Protein AF-A0A2G1ZXE2-F1 (afdb_monomer)

Mean predicted aligned error: 7.34 Å

Foldseek 3Di:
DVVVVCCVVVVVLVVVVVVVCVVCVVVVPDQAKDFDQDDQQDAFPNDGRPDVVSSVPDDSVRGDIDGDDDDPCVVVVVVVVVVVVSVVVVVVVVVVVVVD

Radius of gyration: 23.12 Å; Cα contacts (8 Å, |Δi|>4): 54; chains: 1; bounding box: 51×31×56 Å

pLDDT: mean 87.96, std 5.89, range [52.53, 97.38]

Solvent-accessible surface area (backbone atoms only — not comparable to full-atom values): 6025 Å² total; per-residue (Å²): 113,70,67,63,49,47,48,69,76,38,40,71,62,48,50,53,52,51,52,52,48,62,68,45,43,69,68,70,70,51,81,61,62,40,73,44,84,73,48,76,71,42,73,53,100,88,43,68,22,84,42,70,69,56,38,72,66,56,52,78,90,71,36,53,72,43,78,59,78,82,51,72,67,55,55,51,49,53,54,48,51,53,52,50,54,51,50,52,54,53,50,52,54,54,56,55,59,74,77,106

Sequence (100 aa):
NILRFVLHRYERATLGVLLGLLVAAPAGLYPFREGVKPQIGDVIKGETLTTQVLVDDVKPKDWQQRTFTPGAGQIGGSFGLVLIGLGATLTIDWVGRRKR

Structure (mmCIF, N/CA/C/O backbone):
data_AF-A0A2G1ZXE2-F1
#
_entry.id   AF-A0A2G1ZXE2-F1
#
loop_
_atom_site.group_PDB
_atom_site.id
_atom_site.type_symbol
_atom_site.label_atom_id
_atom_site.label_alt_id
_atom_site.label_comp_id
_atom_site.label_asym_id
_atom_site.label_entity_id
_atom_site.label_seq_id
_atom_site.pdbx_PDB_ins_code
_atom_site.Cartn_x
_atom_site.Cartn_y
_atom_site.Cartn_z
_atom_site.occupancy
_atom_site.B_iso_or_equiv
_atom_site.auth_seq_id
_atom_site.auth_comp_id
_atom_site.auth_asym_id
_atom_site.auth_atom_id
_atom_site.pdbx_PDB_model_num
ATOM 1 N N . ASN A 1 1 ? 19.350 -20.728 -16.411 1.00 84.25 1 ASN A N 1
ATOM 2 C CA . ASN A 1 1 ? 18.887 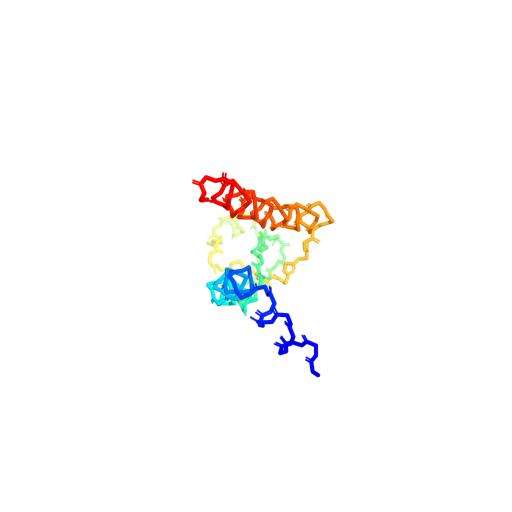-19.903 -15.271 1.00 84.25 1 ASN A CA 1
ATOM 3 C C . ASN A 1 1 ? 18.523 -18.520 -15.810 1.00 84.25 1 ASN A C 1
ATOM 5 O O . ASN A 1 1 ? 19.417 -17.793 -16.228 1.00 84.25 1 ASN A O 1
ATOM 9 N N . ILE A 1 2 ? 17.225 -18.207 -15.885 1.00 86.31 2 ILE A N 1
ATOM 10 C CA . ILE A 1 2 ? 16.695 -16.966 -16.487 1.00 86.31 2 ILE A CA 1
ATOM 11 C C . ILE A 1 2 ? 17.138 -15.734 -15.690 1.00 86.31 2 ILE A C 1
ATOM 13 O O . ILE A 1 2 ? 17.544 -14.737 -16.277 1.00 86.31 2 ILE A O 1
ATOM 17 N N . LEU A 1 3 ? 17.158 -15.830 -14.358 1.00 85.12 3 LEU A N 1
ATOM 18 C CA . LEU A 1 3 ? 17.606 -14.747 -13.484 1.00 85.12 3 LEU A CA 1
ATOM 19 C C . LEU A 1 3 ? 19.060 -14.355 -13.774 1.00 85.12 3 LEU A C 1
ATOM 21 O O . LEU A 1 3 ? 19.358 -13.179 -13.959 1.00 85.12 3 LEU A O 1
ATOM 25 N N . ARG A 1 4 ? 19.956 -15.342 -13.904 1.00 86.50 4 ARG A N 1
ATOM 26 C CA . ARG A 1 4 ? 21.364 -15.099 -14.260 1.00 86.50 4 ARG A CA 1
ATOM 27 C C . ARG A 1 4 ? 21.501 -14.403 -15.615 1.00 86.50 4 ARG A C 1
ATOM 29 O O . ARG A 1 4 ? 22.348 -13.529 -15.752 1.00 86.50 4 ARG A O 1
ATOM 36 N N . PHE A 1 5 ? 20.671 -14.769 -16.594 1.00 89.88 5 PHE A N 1
ATOM 37 C CA . PHE A 1 5 ? 20.655 -14.122 -17.908 1.00 89.88 5 PHE A CA 1
ATOM 38 C C . PHE A 1 5 ? 20.212 -12.657 -17.815 1.00 89.88 5 PHE A C 1
ATOM 40 O O . PHE A 1 5 ? 20.889 -11.786 -18.354 1.00 89.88 5 PHE A O 1
ATOM 47 N N . VAL A 1 6 ? 19.124 -12.369 -17.093 1.00 85.44 6 VAL A N 1
ATOM 48 C CA . VAL A 1 6 ? 18.608 -10.999 -16.933 1.00 85.44 6 VAL A CA 1
ATOM 49 C C . VAL A 1 6 ? 19.612 -10.116 -16.189 1.00 85.44 6 VAL A C 1
ATOM 51 O O . VAL A 1 6 ? 19.895 -9.015 -16.654 1.00 85.44 6 VAL A O 1
ATOM 54 N N . LEU A 1 7 ? 20.211 -10.620 -15.104 1.00 85.25 7 LEU A N 1
ATOM 55 C CA . LEU A 1 7 ? 21.231 -9.898 -14.335 1.00 85.25 7 LEU A CA 1
ATOM 56 C C . LEU A 1 7 ? 22.466 -9.549 -15.175 1.00 85.25 7 LEU A C 1
ATOM 58 O O . LEU A 1 7 ? 23.028 -8.476 -15.003 1.00 85.25 7 LEU A O 1
ATOM 62 N N . HIS A 1 8 ? 22.878 -10.422 -16.098 1.00 88.31 8 HIS A N 1
ATOM 63 C CA . HIS A 1 8 ? 24.015 -10.145 -16.983 1.00 88.31 8 HIS A CA 1
ATOM 64 C C . HIS A 1 8 ? 23.644 -9.213 -18.144 1.00 88.31 8 HIS A C 1
ATOM 66 O O . HIS A 1 8 ? 24.415 -8.338 -18.524 1.00 88.31 8 HIS A O 1
ATOM 72 N N . ARG A 1 9 ? 22.467 -9.411 -18.748 1.00 87.19 9 ARG A N 1
ATOM 73 C CA . ARG A 1 9 ? 22.054 -8.701 -19.968 1.00 87.19 9 ARG A CA 1
ATOM 74 C C . ARG A 1 9 ? 21.512 -7.297 -19.696 1.00 87.19 9 ARG A C 1
ATOM 76 O O . ARG A 1 9 ? 21.609 -6.441 -20.579 1.00 87.19 9 ARG A O 1
ATOM 83 N N . TYR A 1 10 ? 20.939 -7.081 -18.512 1.00 83.81 10 TYR A N 1
ATOM 84 C CA . TYR A 1 10 ? 20.258 -5.851 -18.098 1.00 83.81 10 TYR A CA 1
ATOM 85 C C . TYR A 1 10 ? 20.755 -5.333 -16.743 1.00 83.81 10 TYR A C 1
ATOM 87 O O . TYR A 1 10 ? 19.996 -4.681 -16.031 1.00 83.81 10 TYR A O 1
ATOM 95 N N . GLU A 1 11 ? 22.025 -5.585 -16.412 1.00 85.38 11 GLU A N 1
ATOM 96 C CA . GLU A 1 11 ? 22.644 -5.345 -15.100 1.00 85.38 11 GLU A CA 1
ATOM 97 C C . GLU A 1 11 ? 22.173 -4.054 -14.421 1.00 85.38 11 GLU A C 1
ATOM 99 O O . GLU A 1 11 ? 21.596 -4.110 -13.336 1.00 85.38 11 GLU A O 1
ATOM 104 N N . ARG A 1 12 ? 22.304 -2.907 -15.100 1.00 80.81 12 ARG A N 1
ATOM 105 C CA . ARG A 1 12 ? 21.915 -1.588 -14.570 1.00 80.81 12 ARG A CA 1
ATOM 106 C C . ARG A 1 12 ? 20.428 -1.473 -14.234 1.00 80.81 12 ARG A C 1
ATOM 108 O O . ARG A 1 12 ? 20.081 -0.913 -13.198 1.00 80.81 12 ARG A O 1
ATOM 115 N N . ALA A 1 13 ? 19.557 -2.006 -15.089 1.00 81.44 13 ALA A N 1
ATOM 116 C CA . ALA A 1 13 ? 18.117 -1.976 -14.859 1.00 81.44 13 ALA A CA 1
ATOM 117 C C . ALA A 1 13 ? 17.735 -2.900 -13.695 1.00 81.44 13 ALA A C 1
ATOM 119 O O . ALA A 1 13 ? 16.999 -2.491 -12.800 1.00 81.44 13 ALA A O 1
ATOM 120 N N . THR A 1 14 ? 18.292 -4.114 -13.651 1.00 84.06 14 THR A N 1
ATOM 121 C CA . THR A 1 14 ? 18.086 -5.035 -12.524 1.00 84.06 14 THR A CA 1
ATOM 122 C C . THR A 1 14 ? 18.600 -4.474 -11.207 1.00 84.06 14 THR A C 1
ATOM 124 O O . THR A 1 14 ? 17.931 -4.630 -10.194 1.00 84.06 14 THR A O 1
ATOM 127 N N . LEU A 1 15 ? 19.746 -3.791 -11.204 1.00 87.38 15 LEU A N 1
ATOM 128 C CA . LEU A 1 15 ? 20.309 -3.188 -9.999 1.00 87.38 15 LEU A CA 1
ATOM 129 C C . LEU A 1 15 ? 19.387 -2.086 -9.460 1.00 87.38 15 LEU A C 1
ATOM 131 O O . LEU A 1 15 ? 19.095 -2.074 -8.268 1.00 87.38 15 LEU A O 1
ATOM 135 N N . GLY A 1 16 ? 18.842 -1.231 -10.332 1.00 84.44 16 GLY A N 1
ATOM 136 C CA . GLY A 1 16 ? 17.842 -0.231 -9.942 1.00 84.44 16 GLY A CA 1
ATOM 137 C C . GLY A 1 16 ? 16.573 -0.848 -9.341 1.00 84.44 16 GLY A C 1
ATOM 138 O O . GLY A 1 16 ? 16.108 -0.400 -8.294 1.00 84.44 16 GLY A O 1
ATOM 139 N N . VAL A 1 17 ? 16.050 -1.918 -9.950 1.00 85.75 17 VAL A N 1
ATOM 140 C CA . VAL A 1 17 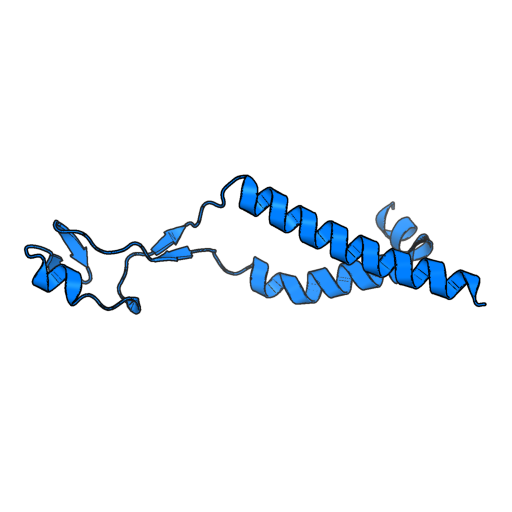? 14.884 -2.651 -9.421 1.00 85.75 17 VAL A CA 1
ATOM 141 C C . VAL A 1 17 ? 15.187 -3.269 -8.056 1.00 85.75 17 VAL A C 1
ATOM 143 O O . VAL A 1 17 ? 14.384 -3.140 -7.135 1.00 85.75 17 VAL A O 1
ATOM 146 N N . LEU A 1 18 ? 16.345 -3.914 -7.904 1.00 89.62 18 LEU A N 1
ATOM 147 C CA . LEU A 1 18 ? 16.749 -4.544 -6.647 1.00 89.62 18 LEU A CA 1
ATOM 148 C C . LEU A 1 18 ? 16.969 -3.517 -5.536 1.00 89.62 18 LEU A C 1
ATOM 150 O O . LEU A 1 18 ? 16.562 -3.772 -4.408 1.00 89.62 18 LEU A O 1
ATOM 154 N N . LEU A 1 19 ? 17.543 -2.350 -5.843 1.00 89.75 19 LEU A N 1
ATOM 155 C CA . LEU A 1 19 ? 17.660 -1.249 -4.883 1.00 89.75 19 LEU A CA 1
ATOM 156 C C . LEU A 1 19 ? 16.286 -0.729 -4.456 1.00 89.75 19 LEU A C 1
ATOM 158 O O . LEU A 1 19 ? 16.048 -0.551 -3.264 1.00 89.75 19 LEU A O 1
ATOM 162 N N . GLY A 1 20 ? 15.367 -0.534 -5.404 1.00 87.25 20 GLY A N 1
ATOM 163 C CA . GLY A 1 20 ? 13.995 -0.133 -5.093 1.00 87.25 20 GLY A CA 1
ATOM 164 C C . GLY A 1 20 ? 13.287 -1.147 -4.194 1.00 87.25 20 GLY A C 1
ATOM 165 O O . GLY A 1 20 ? 12.688 -0.772 -3.188 1.00 87.25 20 GLY A O 1
ATOM 166 N N . LEU A 1 21 ? 13.414 -2.438 -4.508 1.00 88.75 21 LEU A N 1
ATOM 167 C CA . LEU A 1 21 ? 12.838 -3.519 -3.710 1.00 88.75 21 LEU A CA 1
ATOM 168 C C . LEU A 1 21 ? 13.476 -3.602 -2.320 1.00 88.75 21 LEU A C 1
ATOM 170 O O . LEU A 1 21 ? 12.761 -3.774 -1.340 1.00 88.75 21 LEU A O 1
ATOM 174 N N . LEU A 1 22 ? 14.795 -3.431 -2.220 1.00 91.75 22 LEU A N 1
ATOM 175 C CA . LEU A 1 22 ? 15.518 -3.437 -0.951 1.00 91.75 22 LEU A CA 1
ATOM 176 C C . LEU A 1 22 ? 15.042 -2.311 -0.024 1.00 91.75 22 LEU A C 1
ATOM 178 O O . LEU A 1 22 ? 14.817 -2.549 1.159 1.00 91.75 22 LEU A O 1
ATOM 182 N N . VAL A 1 23 ? 14.852 -1.104 -0.564 1.00 90.00 23 VAL A N 1
ATOM 183 C CA . VAL A 1 23 ? 14.366 0.055 0.203 1.00 90.00 23 VAL A CA 1
ATOM 184 C C . VAL A 1 23 ? 12.889 -0.100 0.579 1.00 90.00 23 VAL A C 1
ATOM 186 O O . VAL A 1 23 ? 12.497 0.267 1.684 1.00 90.00 23 VAL A O 1
ATOM 189 N N . ALA A 1 24 ? 12.064 -0.658 -0.310 1.00 86.38 24 ALA A N 1
ATOM 190 C CA . ALA A 1 24 ? 10.627 -0.809 -0.083 1.00 86.38 24 ALA A CA 1
ATOM 191 C C . ALA A 1 24 ? 10.255 -2.027 0.782 1.00 86.38 24 ALA A C 1
ATOM 193 O O . ALA A 1 24 ? 9.182 -2.037 1.386 1.00 86.38 24 ALA A O 1
ATOM 194 N N . ALA A 1 25 ? 11.114 -3.047 0.864 1.00 88.50 25 ALA A N 1
ATOM 195 C CA . ALA A 1 25 ? 10.809 -4.295 1.561 1.00 88.50 25 ALA A CA 1
ATOM 196 C C . ALA A 1 25 ? 10.392 -4.092 3.031 1.00 88.50 25 ALA A C 1
ATOM 198 O O . ALA A 1 25 ? 9.333 -4.603 3.397 1.00 88.50 25 ALA A O 1
ATOM 199 N N . PRO A 1 26 ? 11.102 -3.310 3.871 1.00 87.50 26 PRO A N 1
ATOM 200 C CA . PRO A 1 26 ? 10.688 -3.100 5.260 1.00 87.50 26 PRO A CA 1
ATOM 201 C C . PRO A 1 26 ? 9.291 -2.481 5.387 1.00 87.50 26 PRO A C 1
ATOM 203 O O . PRO A 1 26 ? 8.520 -2.876 6.257 1.00 87.50 26 PRO A O 1
ATOM 206 N N . ALA A 1 27 ? 8.941 -1.553 4.490 1.00 83.12 27 ALA A N 1
ATOM 207 C CA . ALA A 1 27 ? 7.615 -0.943 4.458 1.00 83.12 27 ALA A CA 1
ATOM 208 C C . ALA A 1 27 ? 6.531 -1.943 4.019 1.00 83.12 27 ALA A C 1
ATOM 210 O O . ALA A 1 27 ? 5.416 -1.899 4.529 1.00 83.12 27 ALA A O 1
ATOM 211 N N . GLY A 1 28 ? 6.862 -2.869 3.112 1.00 79.12 28 GLY A N 1
ATOM 212 C CA . GLY A 1 28 ? 5.952 -3.921 2.651 1.00 79.12 28 GLY A CA 1
ATOM 213 C C . GLY A 1 28 ? 5.736 -5.067 3.646 1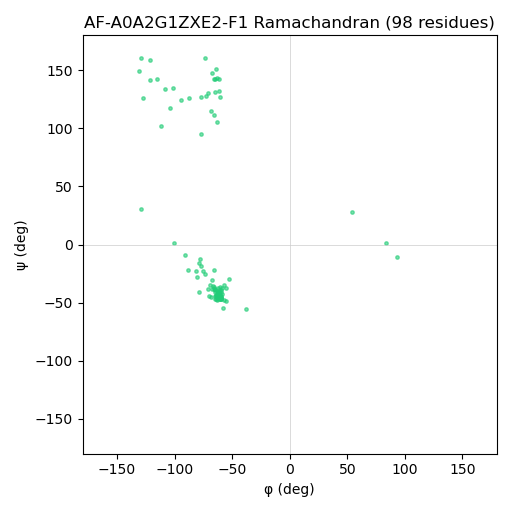.00 79.12 28 GLY A C 1
ATOM 214 O O . GLY A 1 28 ? 4.717 -5.746 3.567 1.00 79.12 28 GLY A O 1
ATOM 215 N N . LEU A 1 29 ? 6.666 -5.287 4.582 1.00 81.00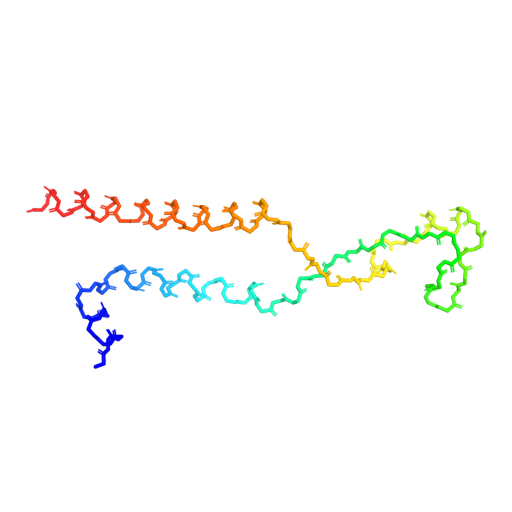 29 LEU A N 1
ATOM 216 C CA . LEU A 1 29 ? 6.520 -6.291 5.643 1.00 81.00 29 LEU A CA 1
ATOM 217 C C . LEU A 1 29 ? 5.618 -5.827 6.798 1.00 81.00 29 LEU A C 1
ATOM 219 O O . LEU A 1 29 ? 5.192 -6.659 7.602 1.00 81.00 29 LEU A O 1
ATOM 223 N N . TYR A 1 30 ? 5.331 -4.526 6.908 1.00 78.62 30 TYR A N 1
ATOM 224 C CA . TYR A 1 30 ? 4.460 -4.023 7.963 1.00 78.62 30 TYR A CA 1
ATOM 225 C C . TYR A 1 30 ? 3.004 -4.437 7.695 1.00 78.62 30 TYR A C 1
ATOM 227 O O . TYR A 1 30 ? 2.506 -4.224 6.587 1.00 78.62 30 TYR A O 1
ATOM 235 N N . PRO A 1 31 ? 2.284 -5.009 8.680 1.00 77.94 31 PRO A N 1
ATOM 236 C CA . PRO A 1 31 ? 0.883 -5.343 8.489 1.00 77.94 31 PRO A CA 1
ATOM 237 C C . PRO A 1 31 ? 0.087 -4.050 8.308 1.00 77.94 31 PRO A C 1
ATOM 239 O O . PRO A 1 31 ? -0.073 -3.272 9.248 1.00 77.94 31 PRO A O 1
ATOM 242 N N . PHE A 1 32 ? -0.422 -3.824 7.097 1.00 83.75 32 PHE A N 1
ATOM 243 C CA . PHE A 1 32 ? -1.289 -2.689 6.806 1.00 83.75 32 PHE A CA 1
ATOM 244 C C . PHE A 1 32 ? -2.570 -2.815 7.635 1.00 83.75 32 PHE A C 1
ATOM 246 O O . PHE A 1 32 ? -3.433 -3.657 7.372 1.00 83.75 32 PHE A O 1
ATOM 253 N N . ARG A 1 33 ? -2.665 -1.995 8.680 1.00 88.81 33 ARG A N 1
ATOM 254 C CA . ARG A 1 33 ? -3.808 -1.929 9.586 1.00 88.81 33 ARG A CA 1
ATOM 255 C C . ARG A 1 33 ? -4.381 -0.526 9.569 1.00 88.81 33 ARG A C 1
ATOM 257 O O . ARG A 1 33 ? -3.632 0.446 9.530 1.00 88.81 33 ARG A O 1
ATOM 264 N N . GLU A 1 34 ? -5.699 -0.434 9.633 1.00 89.94 34 GLU A N 1
ATOM 265 C CA . GLU A 1 34 ? -6.407 0.835 9.763 1.00 89.94 34 GLU A CA 1
ATOM 266 C C . GLU A 1 34 ? -7.145 0.911 11.100 1.00 89.94 34 GLU A C 1
ATOM 268 O O . GLU A 1 34 ? -7.663 -0.094 11.597 1.00 89.94 34 GLU A O 1
ATOM 273 N N . GLY A 1 35 ? -7.159 2.108 11.691 1.00 91.56 35 GLY A N 1
ATOM 274 C CA . GLY A 1 35 ? -7.910 2.392 12.908 1.00 91.56 35 GLY A CA 1
ATOM 275 C C . GLY A 1 35 ? -9.394 2.551 12.593 1.00 91.56 35 GLY A C 1
ATOM 276 O O . GLY A 1 35 ? -9.769 3.347 11.733 1.00 91.56 35 GLY A O 1
ATOM 277 N N . VAL A 1 36 ? -10.233 1.803 13.299 1.00 91.56 36 VAL A N 1
ATOM 278 C CA . VAL A 1 36 ? -11.690 1.859 13.189 1.00 91.56 36 VAL A CA 1
ATOM 279 C C . VAL A 1 36 ? -12.214 2.811 14.249 1.00 91.56 36 VAL A C 1
ATOM 281 O O . VAL A 1 36 ? -11.933 2.647 15.436 1.00 91.56 36 VAL A O 1
ATOM 284 N N . LYS A 1 37 ? -12.967 3.822 13.811 1.00 91.88 37 LYS A N 1
ATOM 285 C CA . LYS A 1 37 ? -13.549 4.806 14.720 1.00 91.88 37 LYS A CA 1
ATOM 286 C C . LYS A 1 37 ? -14.568 4.111 15.642 1.00 91.88 37 LYS A C 1
ATOM 288 O O . LYS A 1 37 ? -15.411 3.382 15.116 1.00 91.88 37 LYS A O 1
ATOM 293 N N . PRO A 1 38 ? -14.494 4.331 16.965 1.00 92.19 38 PRO A N 1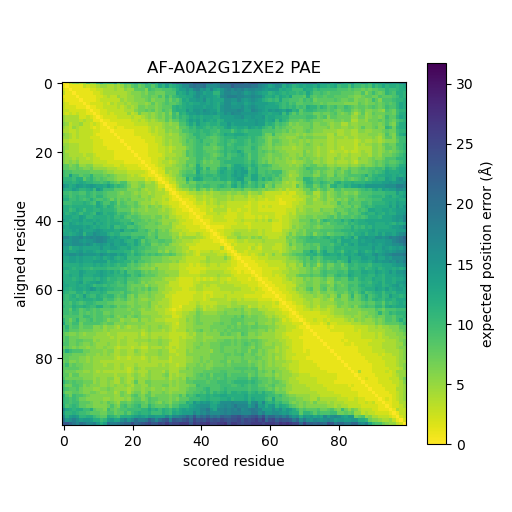
ATOM 294 C CA . PRO A 1 38 ? -15.371 3.675 17.926 1.00 92.19 38 PRO A CA 1
ATOM 295 C C . PRO A 1 38 ? -16.832 4.076 17.739 1.00 92.19 38 PRO A C 1
ATOM 297 O O . PRO A 1 38 ? -17.138 5.185 17.290 1.00 92.19 38 PRO A O 1
ATOM 300 N N . GLN A 1 39 ? -17.724 3.163 18.103 1.00 93.12 39 GLN A N 1
ATOM 301 C CA . GLN A 1 39 ? -19.172 3.313 18.057 1.00 93.12 39 GLN A CA 1
ATOM 302 C C . GLN A 1 39 ? -19.797 2.940 19.408 1.00 93.12 39 GLN A C 1
ATOM 304 O O . GLN A 1 39 ? -19.191 2.259 20.237 1.00 93.12 39 GLN A O 1
ATOM 309 N N . ILE A 1 40 ? -21.026 3.405 19.645 1.00 93.12 40 ILE A N 1
ATOM 310 C CA . ILE A 1 40 ? -21.791 3.024 20.839 1.00 93.12 40 ILE A CA 1
ATOM 311 C C . ILE A 1 40 ? -22.009 1.507 20.818 1.00 93.12 40 ILE A C 1
ATOM 313 O O . ILE A 1 40 ? -22.431 0.951 19.806 1.00 93.12 40 ILE A O 1
ATOM 317 N N . GLY A 1 41 ? -21.743 0.852 21.945 1.00 90.50 41 GLY A N 1
ATOM 318 C CA . GLY A 1 41 ? -21.799 -0.601 22.092 1.00 90.50 41 GLY A CA 1
ATOM 319 C C . GLY A 1 41 ? -20.466 -1.314 21.853 1.00 90.50 41 GLY A C 1
ATOM 320 O O . GLY A 1 41 ? -20.358 -2.490 22.201 1.00 90.50 41 GLY A O 1
ATOM 321 N N . ASP A 1 42 ? -19.439 -0.628 21.339 1.00 89.94 42 ASP A N 1
ATOM 322 C CA . ASP A 1 42 ? -18.099 -1.206 21.249 1.00 89.94 42 ASP A CA 1
ATOM 323 C C . ASP A 1 42 ? -17.496 -1.407 22.644 1.00 89.94 42 ASP A C 1
ATOM 325 O O . ASP A 1 42 ? -17.722 -0.624 23.572 1.00 89.94 42 ASP A O 1
ATOM 329 N N . VAL A 1 43 ? -16.679 -2.454 22.775 1.00 90.50 43 VAL A N 1
ATOM 330 C CA . VAL A 1 43 ? -15.905 -2.731 23.988 1.00 90.50 43 VAL A CA 1
ATOM 331 C C . VAL A 1 43 ? -14.449 -2.350 23.745 1.00 90.50 43 VAL A C 1
ATOM 333 O O . VAL A 1 43 ? -13.772 -2.937 22.895 1.00 90.50 43 VAL A O 1
ATOM 336 N N . ILE A 1 44 ? -13.947 -1.376 24.505 1.00 88.19 44 ILE A N 1
ATOM 337 C CA . ILE A 1 44 ? -12.559 -0.902 24.433 1.00 88.19 44 ILE A CA 1
ATOM 338 C C . ILE A 1 44 ? -11.966 -0.931 25.838 1.00 88.19 44 ILE A C 1
ATOM 340 O O . ILE A 1 44 ? -12.536 -0.393 26.777 1.00 88.19 44 ILE A O 1
ATOM 344 N N . LYS A 1 45 ? -10.819 -1.608 26.000 1.00 86.50 45 LYS A N 1
ATOM 345 C CA . LYS A 1 45 ? -10.153 -1.821 27.306 1.00 86.50 45 LYS A CA 1
ATOM 346 C C . LYS A 1 45 ? -11.056 -2.442 28.388 1.00 86.50 45 LYS A C 1
ATOM 348 O O . LYS A 1 45 ? -10.824 -2.242 29.574 1.00 86.50 45 LYS A O 1
ATOM 353 N N . GLY A 1 46 ? -12.055 -3.225 27.981 1.00 86.38 46 GLY A N 1
ATOM 354 C CA . GLY A 1 46 ? -13.005 -3.866 28.894 1.00 86.38 46 GLY A CA 1
ATOM 355 C C . GLY A 1 46 ? -14.176 -2.978 29.326 1.00 86.38 46 GLY A C 1
ATOM 356 O O . GLY A 1 46 ? -15.028 -3.453 30.068 1.00 86.38 46 GLY A O 1
ATOM 357 N N . GLU A 1 47 ? -14.259 -1.736 28.843 1.00 86.00 47 GLU A N 1
ATOM 358 C CA . GLU A 1 47 ? -15.394 -0.839 29.071 1.00 86.00 47 GLU A CA 1
ATOM 359 C C . GLU A 1 47 ? -16.303 -0.810 27.837 1.00 86.00 47 GLU A C 1
ATOM 361 O O . GLU A 1 47 ? -15.826 -0.741 26.702 1.00 86.00 47 GLU A O 1
ATOM 366 N N . THR A 1 48 ? -17.617 -0.902 28.057 1.00 90.00 48 THR A N 1
ATOM 367 C CA . THR A 1 48 ? -18.615 -0.786 26.985 1.00 90.00 48 THR A CA 1
ATOM 368 C C . THR A 1 48 ? -18.974 0.680 26.800 1.00 90.00 48 THR A C 1
ATOM 370 O O . THR A 1 48 ? -19.364 1.349 27.755 1.00 90.00 48 THR A O 1
ATOM 373 N N . LEU A 1 49 ? -18.865 1.182 25.573 1.00 89.75 49 LEU A N 1
ATOM 374 C CA . LEU A 1 49 ? -19.166 2.576 25.262 1.00 89.75 49 LEU A CA 1
ATOM 375 C C . LEU A 1 49 ? -20.683 2.788 25.200 1.00 89.75 49 LEU A C 1
ATOM 377 O O . LEU A 1 49 ? -21.311 2.547 24.173 1.00 89.75 49 LEU A O 1
ATOM 381 N N . THR A 1 50 ? -21.289 3.234 26.300 1.00 89.88 50 THR A N 1
ATOM 382 C CA . THR A 1 50 ? -22.756 3.387 26.408 1.00 89.88 50 THR A CA 1
ATOM 383 C C . THR A 1 50 ? -23.273 4.749 25.933 1.00 89.88 50 THR A C 1
ATOM 385 O O . THR A 1 50 ? -24.445 4.879 25.587 1.00 89.88 50 THR A O 1
ATOM 388 N N . THR A 1 51 ? -22.412 5.770 25.907 1.00 89.62 51 THR A N 1
ATOM 389 C CA . THR A 1 51 ? -22.791 7.168 25.635 1.00 89.62 51 THR A CA 1
ATOM 390 C C . THR A 1 51 ? -21.881 7.770 24.571 1.00 89.62 51 THR A C 1
ATOM 392 O O . THR A 1 51 ? -20.695 7.453 24.523 1.00 89.62 51 THR A O 1
ATOM 395 N N . GLN A 1 52 ? -22.390 8.714 23.776 1.00 89.69 52 GLN A N 1
ATOM 396 C CA . GLN A 1 52 ? -21.585 9.422 22.772 1.00 89.69 52 GLN A CA 1
ATOM 397 C C . GLN A 1 52 ? -20.360 10.135 23.377 1.00 89.69 52 GLN A C 1
ATOM 399 O O . GLN A 1 52 ? -19.293 10.127 22.780 1.00 89.69 52 GLN A O 1
ATOM 404 N N . VAL A 1 53 ? -20.477 10.663 24.602 1.00 88.56 53 VAL A N 1
ATOM 405 C CA . VAL A 1 53 ? -19.354 11.280 25.334 1.00 88.56 53 VAL A CA 1
ATOM 406 C C . VAL A 1 53 ? -18.204 10.289 25.552 1.00 88.56 53 VAL A C 1
ATOM 408 O O . VAL A 1 53 ? -17.048 10.652 25.380 1.00 88.56 53 VAL A O 1
ATOM 411 N N . LEU A 1 54 ? -18.520 9.031 25.884 1.00 86.38 54 LEU A N 1
ATOM 412 C CA . LEU A 1 54 ? -17.520 7.973 26.062 1.00 86.38 54 LEU A CA 1
ATOM 413 C C . LEU A 1 54 ? -16.855 7.616 24.730 1.00 86.38 54 LEU A C 1
ATOM 415 O O . LEU A 1 54 ? -15.651 7.399 24.700 1.00 86.38 54 LEU A O 1
ATOM 419 N N . VAL A 1 55 ? -17.622 7.589 23.634 1.00 88.81 55 VAL A N 1
ATOM 420 C CA . VAL A 1 55 ? -17.106 7.342 22.277 1.00 88.81 55 VAL A CA 1
ATOM 421 C C . VAL A 1 55 ? -16.142 8.444 21.836 1.00 88.81 55 VAL A C 1
ATOM 423 O O . VAL A 1 55 ? -15.074 8.148 21.298 1.00 88.81 55 VAL A O 1
ATOM 426 N N . ASP A 1 56 ? -16.499 9.703 22.079 1.00 89.06 56 ASP A N 1
ATOM 427 C CA . ASP A 1 56 ? -15.707 10.858 21.652 1.00 89.06 56 ASP A CA 1
ATOM 428 C C . ASP A 1 56 ? -14.426 11.041 22.490 1.00 89.06 56 ASP A C 1
ATOM 430 O O . ASP A 1 56 ? -13.442 11.585 21.985 1.00 89.06 56 ASP A O 1
ATOM 434 N N . ASP A 1 57 ? -14.398 10.547 23.734 1.00 91.50 57 ASP A N 1
ATOM 435 C CA . ASP A 1 57 ? -13.212 10.583 24.608 1.00 91.50 57 ASP A CA 1
ATOM 436 C C . ASP A 1 57 ? -12.167 9.497 24.262 1.00 91.50 57 ASP A C 1
ATOM 438 O O . ASP A 1 57 ? -11.007 9.554 24.691 1.00 91.50 57 ASP A O 1
ATOM 442 N N . VAL A 1 58 ? -12.522 8.509 23.426 1.00 89.25 58 VAL A N 1
ATOM 443 C CA . VAL A 1 58 ? -11.583 7.459 23.011 1.00 89.25 58 VAL A CA 1
ATOM 444 C C . VAL A 1 58 ? -10.484 8.033 22.116 1.00 89.25 58 VAL A C 1
ATOM 446 O O . VAL A 1 58 ? -10.685 8.410 20.956 1.00 89.25 58 VAL A O 1
ATOM 449 N N . LYS A 1 59 ? -9.252 7.995 22.627 1.00 91.25 59 LYS A N 1
ATOM 450 C CA . LYS A 1 59 ? -8.063 8.458 21.903 1.00 91.25 59 LYS A CA 1
ATOM 451 C C . LYS A 1 59 ? -7.801 7.594 20.659 1.00 91.25 59 LYS A C 1
ATOM 453 O O . LYS A 1 59 ? -7.873 6.371 20.758 1.00 91.25 59 LYS A O 1
ATOM 458 N N . PRO A 1 60 ? -7.349 8.178 19.529 1.00 90.38 60 PRO A N 1
ATOM 459 C CA . PRO A 1 60 ? -7.046 7.431 18.300 1.00 90.38 60 PRO A CA 1
ATOM 460 C C . PRO A 1 60 ? -6.098 6.237 18.460 1.00 90.38 60 PRO A C 1
ATOM 462 O O . PRO A 1 60 ? -6.210 5.250 17.742 1.00 90.38 60 PRO A O 1
ATOM 465 N N . LYS A 1 61 ? -5.176 6.294 19.428 1.00 89.94 61 LYS A N 1
ATOM 466 C CA . LYS A 1 61 ? -4.259 5.184 19.739 1.00 89.94 61 LYS A CA 1
ATOM 467 C C . LYS A 1 61 ? -4.956 3.932 20.292 1.00 89.94 61 LYS A C 1
ATOM 469 O O . LYS A 1 61 ? -4.367 2.860 20.263 1.00 89.94 61 LYS A O 1
ATOM 474 N N . ASP A 1 62 ? -6.155 4.099 20.844 1.00 91.75 62 ASP A N 1
ATOM 475 C CA . ASP A 1 62 ? -6.940 3.054 21.501 1.00 91.75 62 ASP A CA 1
ATOM 476 C C . ASP A 1 62 ? -8.038 2.503 20.577 1.00 91.75 62 ASP A C 1
ATOM 478 O O . ASP A 1 62 ? -8.809 1.633 20.977 1.00 91.75 62 ASP A O 1
ATOM 482 N N . TRP A 1 63 ? -8.114 3.002 19.339 1.00 92.19 63 TRP A N 1
ATOM 483 C CA . TRP A 1 63 ? -9.046 2.502 18.338 1.00 92.19 63 TRP A CA 1
ATOM 484 C C . TRP A 1 63 ? -8.738 1.050 17.992 1.00 92.19 63 TRP A C 1
ATOM 486 O O . TRP A 1 63 ? -7.575 0.639 17.897 1.00 92.19 63 TRP A O 1
ATOM 496 N N . GLN A 1 64 ? -9.795 0.277 17.752 1.00 90.44 64 GLN A N 1
ATOM 497 C CA . GLN A 1 64 ? -9.631 -1.072 17.235 1.00 90.44 64 GLN A CA 1
ATOM 498 C C . GLN A 1 64 ? -8.9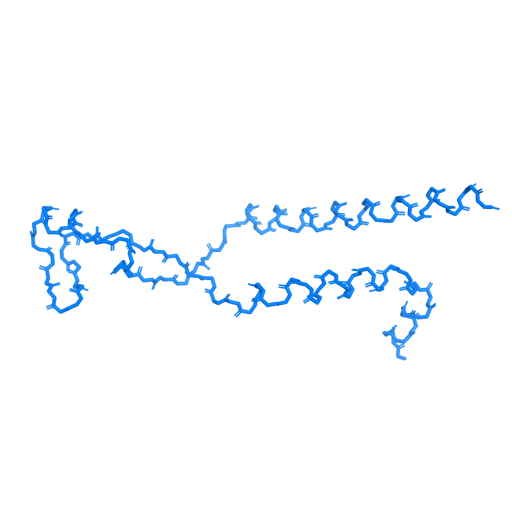47 -1.019 15.868 1.00 90.44 64 GLN A C 1
ATOM 500 O O . GLN A 1 64 ? -9.197 -0.126 15.059 1.00 90.44 64 GLN A O 1
ATOM 505 N N . GLN A 1 65 ? -8.070 -1.982 15.609 1.00 91.69 65 GLN A N 1
ATOM 506 C CA . GLN A 1 65 ? -7.361 -2.081 14.341 1.00 91.69 65 GLN A CA 1
ATOM 507 C C . GLN A 1 65 ? -7.903 -3.254 13.540 1.00 91.69 65 GLN A C 1
ATOM 509 O O . GLN A 1 65 ? -8.010 -4.363 14.062 1.00 91.69 65 GLN A O 1
ATOM 514 N N . ARG A 1 66 ? -8.166 -3.031 12.253 1.00 90.81 66 ARG A N 1
ATOM 515 C CA . ARG A 1 66 ? -8.504 -4.100 11.308 1.00 90.81 66 ARG A CA 1
ATOM 516 C C . ARG A 1 66 ? -7.517 -4.138 10.152 1.00 90.81 66 ARG A C 1
ATOM 518 O O . ARG A 1 66 ? -6.835 -3.152 9.874 1.00 90.81 66 ARG A O 1
ATOM 525 N N . THR A 1 67 ? -7.441 -5.284 9.486 1.00 90.38 67 THR A N 1
ATOM 526 C CA . THR A 1 67 ? -6.642 -5.436 8.269 1.00 90.38 67 THR A CA 1
ATOM 527 C C . THR A 1 67 ? -7.160 -4.485 7.198 1.00 90.38 67 THR A C 1
ATOM 529 O O . THR A 1 67 ? -8.350 -4.482 6.881 1.00 90.38 67 THR A O 1
ATOM 532 N N . PHE A 1 68 ? -6.260 -3.686 6.638 1.00 89.19 68 PHE A N 1
ATOM 533 C CA . PHE A 1 68 ? -6.582 -2.786 5.545 1.00 89.19 68 PHE A CA 1
ATOM 534 C C . PHE A 1 68 ? -6.786 -3.583 4.250 1.00 89.19 68 PHE A C 1
ATOM 536 O O . PHE A 1 68 ? -5.924 -4.372 3.861 1.00 89.19 68 PHE A O 1
ATOM 543 N N . THR A 1 69 ? -7.920 -3.373 3.576 1.00 89.94 69 THR A N 1
ATOM 544 C CA . THR A 1 69 ? -8.223 -4.000 2.280 1.00 89.94 69 THR A CA 1
ATOM 545 C C . THR A 1 69 ? -8.230 -2.917 1.203 1.00 89.94 69 THR A C 1
ATOM 547 O O . THR A 1 69 ? -9.197 -2.156 1.126 1.00 89.94 69 THR A O 1
ATOM 550 N N . PRO A 1 70 ? -7.162 -2.796 0.393 1.00 89.62 70 PRO A N 1
ATOM 551 C CA . PRO A 1 70 ? -7.066 -1.731 -0.593 1.00 89.62 70 PRO A CA 1
ATOM 552 C C . PRO A 1 70 ? -8.130 -1.877 -1.685 1.00 89.62 70 PRO A C 1
ATOM 554 O O . PRO A 1 70 ? -8.425 -2.977 -2.154 1.00 89.62 70 PRO A O 1
ATOM 557 N N . GLY A 1 71 ? -8.671 -0.747 -2.133 1.00 94.62 71 GLY A N 1
ATOM 558 C CA . GLY A 1 71 ? -9.580 -0.702 -3.276 1.00 94.62 71 GLY A CA 1
ATOM 559 C C . GLY A 1 71 ? -8.851 -0.895 -4.610 1.00 94.62 71 GLY A C 1
ATOM 560 O O . GLY A 1 71 ? -7.654 -0.626 -4.731 1.00 94.62 71 GLY A O 1
ATOM 561 N N . ALA A 1 72 ? -9.588 -1.277 -5.65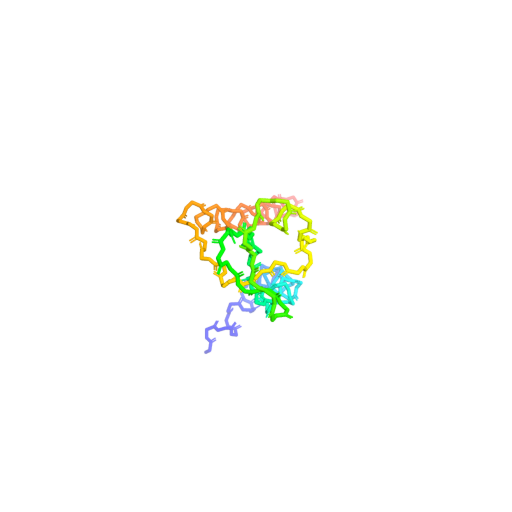8 1.00 95.88 72 ALA A N 1
ATOM 562 C CA . ALA A 1 72 ? -9.028 -1.497 -6.999 1.00 95.88 72 ALA A CA 1
ATOM 563 C C . ALA A 1 72 ? -8.261 -0.276 -7.545 1.00 95.88 72 ALA A C 1
ATOM 565 O O . ALA A 1 72 ? -7.207 -0.429 -8.158 1.00 95.88 72 ALA A O 1
ATOM 566 N N . GLY A 1 73 ? -8.749 0.940 -7.271 1.00 97.25 73 GLY A N 1
ATOM 567 C CA . GLY A 1 73 ? -8.069 2.178 -7.659 1.00 97.25 73 GLY A CA 1
ATOM 568 C C . GLY A 1 73 ? -6.729 2.390 -6.947 1.00 97.25 73 GLY A C 1
ATOM 569 O O . GLY A 1 73 ? -5.781 2.852 -7.573 1.00 97.25 73 GLY A O 1
ATOM 570 N N . GLN A 1 74 ? -6.615 2.004 -5.671 1.00 94.06 74 GLN A N 1
ATOM 571 C CA . GLN A 1 74 ? -5.352 2.081 -4.925 1.00 94.06 74 GLN A CA 1
ATOM 572 C C . GLN A 1 74 ? -4.344 1.077 -5.478 1.00 94.06 74 GLN A C 1
ATOM 574 O O . GLN A 1 74 ? -3.206 1.445 -5.748 1.00 94.06 74 GLN A O 1
ATOM 579 N N . ILE A 1 75 ? -4.789 -0.156 -5.734 1.00 94.00 75 ILE A N 1
ATOM 580 C CA . ILE A 1 75 ? -3.963 -1.196 -6.355 1.00 94.00 75 ILE A CA 1
ATOM 581 C C . ILE A 1 75 ? -3.451 -0.712 -7.719 1.00 94.00 75 ILE A C 1
ATOM 583 O O . ILE A 1 75 ? -2.243 -0.676 -7.956 1.00 94.00 75 ILE A O 1
ATOM 587 N N . GLY A 1 76 ? -4.361 -0.286 -8.599 1.00 97.25 76 GLY A N 1
ATOM 588 C CA . GLY A 1 76 ? -4.017 0.200 -9.935 1.00 97.25 76 GLY A CA 1
ATOM 589 C C . GLY A 1 76 ? -3.100 1.423 -9.904 1.00 97.25 76 GLY A C 1
ATOM 590 O O . GLY A 1 76 ? -2.109 1.465 -10.630 1.00 97.25 76 GLY A O 1
ATOM 591 N N . GLY A 1 77 ? -3.378 2.388 -9.025 1.00 97.38 77 GLY A N 1
ATOM 592 C CA . GLY A 1 77 ? -2.554 3.582 -8.842 1.00 97.38 77 GLY A CA 1
ATOM 593 C C . GLY A 1 77 ? -1.135 3.257 -8.374 1.00 97.38 77 GLY A C 1
ATOM 594 O O . GLY A 1 77 ? -0.173 3.786 -8.932 1.00 97.38 77 GLY A O 1
ATOM 595 N N . SER A 1 78 ? -0.981 2.340 -7.414 1.00 90.75 78 SER A N 1
ATOM 596 C CA . SER A 1 78 ? 0.332 1.879 -6.950 1.00 90.75 78 SER A CA 1
ATOM 597 C C . SER A 1 78 ? 1.142 1.231 -8.073 1.00 90.75 78 SER A C 1
ATOM 599 O O . SER A 1 78 ? 2.300 1.597 -8.276 1.00 90.75 78 SER A O 1
ATOM 601 N N . PHE A 1 79 ? 0.540 0.327 -8.854 1.00 93.81 79 PHE A N 1
ATOM 602 C CA . PHE A 1 79 ? 1.212 -0.256 -10.021 1.00 93.81 79 PHE A CA 1
ATOM 603 C C . PHE A 1 79 ? 1.568 0.801 -11.072 1.00 93.81 79 PHE A C 1
ATOM 605 O O . PHE A 1 79 ? 2.671 0.773 -11.617 1.00 93.81 79 PHE A O 1
ATOM 612 N N . GLY A 1 80 ? 0.677 1.763 -11.318 1.00 96.69 80 GLY A N 1
ATOM 613 C CA . GLY A 1 80 ? 0.930 2.882 -12.223 1.00 96.69 80 GLY A CA 1
ATOM 61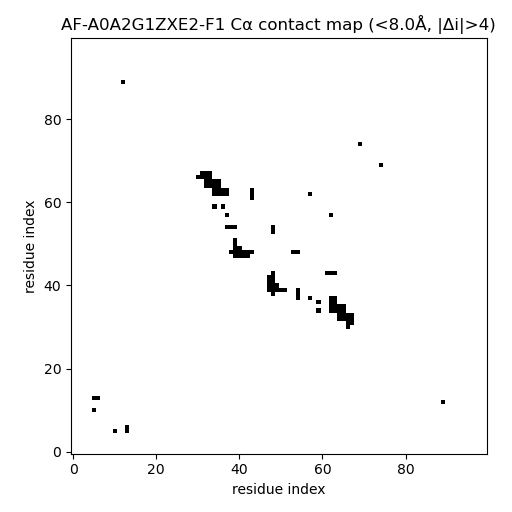4 C C . GLY A 1 80 ? 2.164 3.687 -11.818 1.00 96.69 80 GLY A C 1
ATOM 615 O O . GLY A 1 80 ? 3.043 3.917 -12.646 1.00 96.69 80 GLY A O 1
ATOM 616 N N . LEU A 1 81 ? 2.287 4.047 -10.537 1.00 94.38 81 LEU A N 1
ATOM 617 C CA . LEU A 1 81 ? 3.453 4.771 -10.018 1.00 94.38 81 LEU A CA 1
ATOM 618 C C . LEU A 1 81 ? 4.756 3.979 -10.177 1.00 94.38 81 LEU A C 1
ATOM 620 O O . LEU A 1 81 ? 5.771 4.548 -10.579 1.00 94.38 81 LEU A O 1
ATOM 624 N N . VAL A 1 82 ? 4.728 2.667 -9.922 1.00 89.25 82 VAL A N 1
ATOM 625 C CA . VAL A 1 82 ? 5.891 1.789 -10.135 1.00 89.25 82 VAL A CA 1
ATOM 626 C C . VAL A 1 82 ? 6.319 1.796 -11.604 1.00 89.25 82 VAL A C 1
ATOM 628 O O . VAL A 1 82 ? 7.503 1.968 -11.901 1.00 89.25 82 VAL A O 1
ATOM 631 N N . LEU A 1 83 ? 5.368 1.660 -12.531 1.00 92.88 83 LEU A N 1
ATOM 632 C CA . LEU A 1 83 ? 5.647 1.680 -13.969 1.00 92.88 83 LEU A CA 1
ATOM 633 C C . LEU A 1 83 ? 6.172 3.041 -14.439 1.00 92.88 83 LEU A C 1
ATOM 635 O O . LEU A 1 83 ? 7.092 3.082 -15.254 1.00 92.88 83 LEU A O 1
ATOM 639 N N . ILE A 1 84 ? 5.647 4.145 -13.900 1.00 94.94 84 ILE A N 1
ATOM 640 C CA . ILE A 1 84 ? 6.137 5.500 -14.189 1.00 94.94 84 ILE A CA 1
ATOM 641 C C . ILE A 1 84 ? 7.587 5.659 -13.714 1.00 94.94 84 ILE A C 1
ATOM 643 O O . ILE A 1 84 ? 8.434 6.112 -14.484 1.00 94.94 84 ILE A O 1
ATOM 647 N N . GLY A 1 85 ? 7.903 5.247 -12.482 1.00 87.62 85 GLY A N 1
ATOM 648 C CA . GLY A 1 85 ? 9.267 5.317 -11.944 1.00 87.62 85 GLY A CA 1
ATOM 649 C C . GLY A 1 85 ? 10.263 4.457 -12.729 1.00 87.62 85 GLY A C 1
ATOM 650 O O . GLY A 1 85 ? 11.380 4.894 -13.034 1.00 87.62 85 GLY A O 1
ATOM 651 N N . LEU A 1 86 ? 9.845 3.254 -13.132 1.00 86.94 86 LEU A N 1
ATOM 652 C CA . LEU A 1 86 ? 10.639 2.387 -14.001 1.00 86.94 86 LEU A CA 1
ATOM 653 C C . LEU A 1 86 ? 10.850 3.024 -15.382 1.00 86.94 86 LEU A C 1
ATOM 655 O O . LEU A 1 86 ? 11.978 3.082 -15.871 1.00 86.94 86 LEU A O 1
ATOM 659 N N . GLY A 1 87 ? 9.785 3.547 -15.992 1.00 89.75 87 GLY A N 1
ATOM 660 C CA . GLY A 1 87 ? 9.835 4.229 -17.283 1.00 89.75 87 GLY A CA 1
ATOM 661 C C . GLY A 1 87 ? 10.770 5.439 -17.270 1.00 89.75 87 GLY A C 1
ATOM 662 O O . GLY A 1 87 ? 11.586 5.590 -18.180 1.00 89.75 87 GLY A O 1
ATOM 663 N N . ALA A 1 88 ? 10.729 6.253 -16.212 1.00 89.06 88 ALA A N 1
ATOM 664 C CA . ALA A 1 88 ? 11.644 7.379 -16.031 1.00 89.06 88 ALA A CA 1
ATOM 665 C C . ALA A 1 88 ? 13.109 6.912 -15.985 1.00 89.06 88 ALA A C 1
ATOM 667 O O . ALA A 1 88 ? 13.954 7.443 -16.707 1.00 89.06 88 ALA A O 1
ATOM 668 N N . THR A 1 89 ? 13.396 5.862 -15.210 1.00 84.56 89 THR A N 1
ATOM 669 C CA . THR A 1 89 ? 14.743 5.278 -15.093 1.00 84.56 89 THR A CA 1
ATOM 670 C C . THR A 1 89 ? 15.267 4.782 -16.445 1.00 84.56 89 THR A C 1
ATOM 672 O O . THR A 1 89 ? 16.396 5.090 -16.833 1.00 84.56 89 THR A O 1
ATOM 675 N N . LEU A 1 90 ? 14.436 4.060 -17.203 1.00 85.50 90 LEU A N 1
ATOM 676 C CA . LEU A 1 90 ? 14.791 3.556 -18.534 1.00 85.50 90 LEU A CA 1
ATOM 677 C C . LEU A 1 90 ? 14.982 4.683 -19.554 1.00 85.50 90 LEU A C 1
ATOM 679 O O . LEU A 1 90 ? 15.863 4.598 -20.410 1.00 85.50 90 LEU A O 1
ATOM 683 N N . THR A 1 91 ? 14.190 5.750 -19.451 1.00 88.12 91 THR A N 1
ATOM 684 C CA . THR A 1 91 ? 14.311 6.925 -20.322 1.00 88.12 91 THR A CA 1
ATOM 685 C C . THR A 1 91 ? 15.648 7.630 -20.098 1.00 88.12 91 THR A C 1
ATOM 687 O O . THR A 1 91 ? 16.337 7.949 -21.066 1.00 88.12 91 THR A O 1
ATOM 690 N N . ILE A 1 92 ? 16.064 7.810 -18.839 1.00 85.62 92 ILE A N 1
ATOM 691 C CA . ILE A 1 92 ? 17.373 8.386 -18.491 1.00 85.62 92 ILE A CA 1
ATOM 692 C C . ILE A 1 92 ? 18.512 7.533 -19.060 1.00 85.62 92 ILE A C 1
ATOM 694 O O . ILE A 1 92 ? 19.423 8.069 -19.693 1.00 85.62 92 ILE A O 1
ATOM 698 N N . ASP A 1 93 ? 18.449 6.211 -18.885 1.00 83.44 93 ASP A N 1
ATOM 699 C CA . ASP A 1 93 ? 19.449 5.285 -19.428 1.00 83.44 93 ASP A CA 1
ATOM 700 C C . ASP A 1 93 ? 19.514 5.348 -20.964 1.00 83.44 93 ASP A C 1
ATOM 702 O O . ASP A 1 93 ? 20.598 5.435 -21.547 1.00 83.44 93 ASP A O 1
ATOM 706 N N . TRP A 1 94 ? 18.361 5.381 -21.640 1.00 85.06 94 TRP A N 1
ATOM 707 C CA . TRP A 1 94 ? 18.298 5.507 -23.096 1.00 85.06 94 TRP A CA 1
ATOM 708 C C . TRP A 1 94 ? 18.906 6.822 -23.602 1.00 85.06 94 TRP A C 1
ATOM 710 O O . TRP A 1 94 ? 19.736 6.793 -24.514 1.00 85.06 94 TRP A O 1
ATOM 720 N N . VAL A 1 95 ? 18.567 7.960 -22.987 1.00 91.25 95 VAL A N 1
ATOM 721 C CA . VAL A 1 95 ? 19.154 9.265 -23.339 1.00 91.25 95 VAL A CA 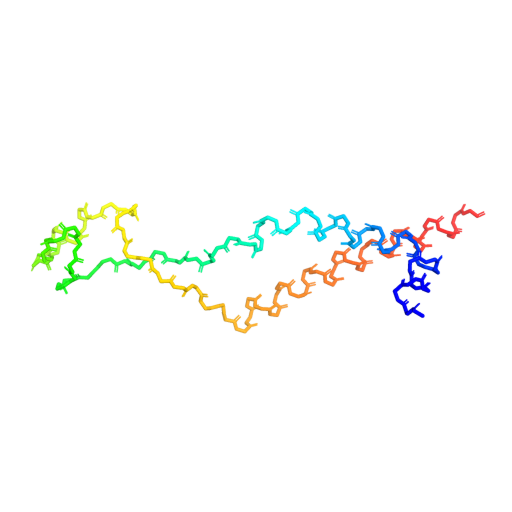1
ATOM 722 C C . VAL A 1 95 ? 20.662 9.279 -23.069 1.00 91.25 95 VAL A C 1
ATOM 724 O O . VAL A 1 95 ? 21.432 9.765 -23.899 1.00 91.25 95 VAL A O 1
ATOM 727 N N . GLY A 1 96 ? 21.100 8.713 -21.942 1.00 82.62 96 GLY A N 1
ATOM 728 C CA . GLY A 1 96 ? 22.511 8.637 -21.564 1.00 82.62 96 GLY A CA 1
ATOM 729 C C . GLY A 1 96 ? 23.360 7.823 -22.543 1.00 82.62 96 GLY A C 1
ATOM 730 O O . GLY A 1 96 ? 24.485 8.218 -22.845 1.00 82.62 96 GLY A O 1
ATOM 731 N N . ARG A 1 97 ? 22.817 6.730 -23.096 1.00 81.31 97 ARG A N 1
ATOM 732 C CA . ARG A 1 97 ? 23.489 5.935 -24.139 1.00 81.31 97 ARG A CA 1
ATOM 733 C C . ARG A 1 97 ? 23.632 6.666 -25.470 1.00 81.31 97 ARG A C 1
ATOM 735 O O . ARG A 1 97 ? 24.585 6.395 -26.178 1.00 81.31 97 ARG A O 1
ATOM 742 N N . ARG A 1 98 ? 22.706 7.567 -25.816 1.00 77.75 98 ARG A N 1
ATOM 743 C CA . ARG A 1 98 ? 22.716 8.296 -27.099 1.00 77.75 98 ARG A CA 1
ATOM 744 C C . ARG A 1 98 ? 23.732 9.447 -27.140 1.00 77.75 98 ARG A C 1
ATOM 746 O O . ARG A 1 98 ? 24.047 9.933 -28.218 1.00 77.75 98 ARG A O 1
ATOM 753 N N . LYS A 1 99 ? 24.195 9.913 -25.973 1.00 66.88 99 LYS A N 1
ATOM 754 C CA . LYS A 1 99 ? 25.216 10.968 -25.828 1.00 66.88 99 LYS A CA 1
ATOM 755 C C . LYS A 1 99 ? 26.659 10.440 -25.762 1.00 66.88 99 LYS A C 1
ATOM 757 O O . LYS A 1 99 ? 27.573 11.260 -25.757 1.00 66.88 99 LYS A O 1
ATOM 762 N N . ARG A 1 100 ? 26.856 9.125 -25.649 1.00 52.53 100 ARG A N 1
ATOM 763 C CA . ARG A 1 100 ? 28.164 8.460 -25.748 1.00 52.53 100 ARG A CA 1
ATOM 764 C C . ARG A 1 100 ? 28.348 7.898 -27.148 1.00 52.53 100 ARG A C 1
ATOM 766 O O . ARG A 1 100 ? 29.519 7.837 -27.566 1.00 52.53 100 ARG A O 1
#

Secondary structure (DSSP, 8-state):
-HHHHHHHHSHHHHHHHHHHHHHHHHHHHS--EEEEPP-TT-EETTEE--SHHHHHH--GGGSEEEE----HHHHHHHHHHHHHHHHHHHHHHHHHHHT-